Protein AF-A0A7J9KE81-F1 (afdb_monomer_lite)

Secondary structure (DSSP, 8-state):
---HHHHHHHHHHHHHHHHHHHHHHTT-S------S-HHHHHHHHTT-S---SGGGGG---

Sequence (61 aa):
MATDMADIYQIEAQAVLEGFQLAWEKGFRRVEVESDNVMLIKSLQSGLATVNNVKEIRMIH

Structure (mmCIF, N/CA/C/O backbone):
data_AF-A0A7J9KE81-F1
#
_entry.id   AF-A0A7J9KE81-F1
#
loop_
_atom_site.group_PDB
_atom_site.id
_atom_site.type_symbol
_atom_site.label_atom_id
_atom_site.label_alt_id
_atom_site.label_comp_id
_atom_site.label_asym_id
_atom_site.label_entity_id
_atom_site.label_seq_id
_atom_site.pdbx_PDB_ins_code
_atom_site.Cartn_x
_atom_site.Cartn_y
_atom_site.Cartn_z
_atom_site.occupancy
_atom_site.B_iso_or_equiv
_atom_site.auth_seq_id
_atom_site.auth_comp_id
_atom_site.auth_asym_id
_atom_site.auth_atom_id
_atom_site.pdbx_PDB_model_num
ATOM 1 N N . MET A 1 1 ? 24.517 5.042 -14.197 1.00 42.53 1 MET A N 1
ATOM 2 C CA . MET A 1 1 ? 23.349 5.747 -13.633 1.00 42.53 1 MET A CA 1
ATOM 3 C C . MET A 1 1 ? 22.233 4.723 -13.520 1.00 42.53 1 MET A C 1
ATOM 5 O O . MET A 1 1 ? 21.587 4.427 -14.510 1.00 42.53 1 MET A O 1
ATOM 9 N N . ALA A 1 2 ? 22.136 4.071 -12.363 1.00 48.78 2 ALA A N 1
ATOM 10 C CA . ALA A 1 2 ? 21.133 3.045 -12.045 1.00 48.78 2 ALA A CA 1
ATOM 11 C C . ALA A 1 2 ? 20.421 3.382 -10.718 1.00 48.78 2 ALA A C 1
ATOM 13 O O . ALA A 1 2 ? 19.829 2.518 -10.084 1.00 48.78 2 ALA A O 1
ATOM 14 N N . THR A 1 3 ? 20.546 4.639 -10.289 1.00 52.94 3 THR A N 1
ATOM 15 C CA . THR A 1 3 ? 20.077 5.166 -9.006 1.00 52.94 3 THR A CA 1
ATOM 16 C C . THR A 1 3 ? 18.617 5.635 -9.081 1.00 52.94 3 THR A C 1
ATOM 18 O O . THR A 1 3 ? 17.872 5.430 -8.139 1.00 52.94 3 THR A O 1
ATOM 21 N N . ASP A 1 4 ? 18.152 6.105 -10.243 1.00 61.78 4 ASP A N 1
ATOM 22 C CA . ASP A 1 4 ? 16.838 6.761 -10.390 1.00 61.78 4 ASP A CA 1
ATOM 23 C C . ASP A 1 4 ? 15.619 5.865 -10.089 1.00 61.78 4 ASP A C 1
ATOM 25 O O . ASP A 1 4 ? 14.669 6.282 -9.435 1.00 61.78 4 ASP A O 1
ATOM 29 N N . MET A 1 5 ? 15.617 4.610 -10.555 1.00 57.91 5 MET A N 1
ATOM 30 C CA . MET A 1 5 ? 14.438 3.736 -10.415 1.00 57.91 5 MET A CA 1
ATOM 31 C C . MET A 1 5 ? 14.268 3.162 -9.005 1.00 57.91 5 MET A C 1
ATOM 33 O O . MET A 1 5 ? 13.140 2.949 -8.560 1.00 57.91 5 MET A O 1
ATOM 37 N N . ALA A 1 6 ? 15.378 2.880 -8.315 1.00 62.28 6 ALA A N 1
ATOM 38 C CA . ALA A 1 6 ? 15.332 2.400 -6.936 1.00 62.28 6 ALA A CA 1
ATOM 39 C C . ALA A 1 6 ? 14.832 3.509 -6.001 1.00 62.28 6 ALA A C 1
ATOM 41 O O . ALA A 1 6 ? 14.033 3.230 -5.107 1.00 62.28 6 ALA A O 1
ATOM 42 N N . ASP A 1 7 ? 15.232 4.752 -6.276 1.00 79.75 7 ASP A N 1
ATOM 43 C CA . ASP A 1 7 ? 14.827 5.926 -5.510 1.00 79.75 7 ASP A CA 1
ATOM 44 C C . ASP A 1 7 ? 13.326 6.224 -5.698 1.00 79.75 7 ASP A C 1
ATOM 46 O O . ASP A 1 7 ? 12.613 6.393 -4.710 1.00 79.75 7 ASP A O 1
ATOM 50 N N . ILE A 1 8 ? 12.799 6.180 -6.933 1.00 86.50 8 ILE A N 1
ATOM 51 C CA . ILE A 1 8 ? 11.359 6.394 -7.203 1.00 86.50 8 ILE A CA 1
ATOM 52 C C . ILE A 1 8 ? 10.495 5.333 -6.515 1.00 86.50 8 ILE A C 1
ATOM 54 O O . ILE A 1 8 ? 9.533 5.668 -5.823 1.00 86.50 8 ILE A O 1
ATOM 58 N N . TYR A 1 9 ? 10.850 4.051 -6.655 1.00 88.81 9 TYR A N 1
ATOM 59 C CA . TYR A 1 9 ? 10.099 2.977 -6.004 1.00 88.81 9 TYR A CA 1
ATOM 60 C C . TYR A 1 9 ? 10.070 3.143 -4.478 1.00 88.81 9 TYR A C 1
ATOM 62 O O . TYR A 1 9 ? 9.026 2.944 -3.860 1.00 88.81 9 TYR A O 1
ATOM 70 N N . GLN A 1 10 ? 11.201 3.506 -3.861 1.00 89.06 10 GLN A N 1
ATOM 71 C CA . GLN A 1 10 ? 11.273 3.718 -2.413 1.00 89.06 10 GLN A CA 1
ATOM 72 C C . GLN A 1 10 ? 10.392 4.882 -1.958 1.00 89.06 10 GLN A C 1
ATOM 74 O O . GLN A 1 10 ? 9.683 4.741 -0.963 1.00 89.06 10 GLN A O 1
ATOM 79 N N . ILE A 1 11 ? 10.399 5.998 -2.693 1.00 93.00 11 ILE A N 1
ATOM 80 C CA . ILE A 1 11 ? 9.567 7.168 -2.387 1.00 93.00 11 ILE A CA 1
ATOM 81 C C . ILE A 1 11 ? 8.080 6.799 -2.429 1.00 93.00 11 ILE A C 1
ATOM 83 O O . ILE A 1 11 ? 7.337 7.107 -1.499 1.00 93.00 11 ILE A O 1
ATOM 87 N N . GLU A 1 12 ? 7.635 6.098 -3.468 1.00 93.94 12 GLU A N 1
ATOM 88 C CA . GLU A 1 12 ? 6.221 5.738 -3.608 1.00 93.94 12 GLU A CA 1
ATOM 89 C C . GLU A 1 12 ? 5.783 4.656 -2.616 1.00 93.94 12 GLU A C 1
ATOM 91 O O . GLU A 1 12 ? 4.683 4.725 -2.063 1.00 93.94 12 GLU A O 1
ATOM 96 N N . ALA A 1 13 ? 6.650 3.684 -2.321 1.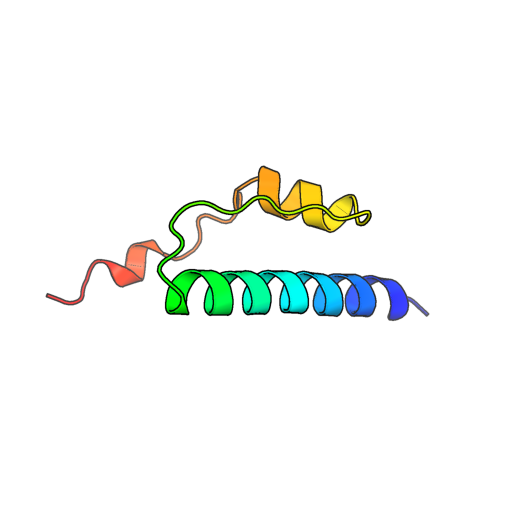00 92.25 13 ALA A N 1
ATOM 97 C CA . ALA A 1 13 ? 6.392 2.698 -1.276 1.00 92.25 13 ALA A CA 1
ATOM 98 C C . ALA A 1 13 ? 6.260 3.358 0.107 1.00 92.25 13 ALA A C 1
ATOM 100 O O . ALA A 1 13 ? 5.374 2.989 0.883 1.00 92.25 13 ALA A O 1
ATOM 101 N N . GLN A 1 14 ? 7.101 4.355 0.399 1.00 93.88 14 GLN A N 1
ATOM 102 C CA . GLN A 1 14 ? 7.026 5.140 1.629 1.00 93.88 14 GLN A CA 1
ATOM 103 C C . GLN A 1 14 ? 5.709 5.928 1.707 1.00 93.88 14 GLN A C 1
ATOM 105 O O . GLN A 1 14 ? 5.036 5.881 2.736 1.00 93.88 14 GLN A O 1
ATOM 110 N N . ALA A 1 15 ? 5.285 6.567 0.612 1.00 94.62 15 ALA A N 1
ATOM 111 C CA . ALA A 1 15 ? 4.014 7.291 0.556 1.00 94.62 15 ALA A CA 1
ATOM 112 C C . ALA A 1 15 ? 2.803 6.380 0.840 1.00 94.62 15 ALA A C 1
ATOM 114 O O . ALA A 1 15 ? 1.894 6.760 1.582 1.00 94.62 15 ALA A O 1
ATOM 115 N N . VAL A 1 16 ? 2.797 5.151 0.308 1.00 94.81 16 VAL A N 1
ATOM 116 C CA . VAL A 1 16 ? 1.738 4.168 0.601 1.00 94.81 16 VAL A CA 1
ATOM 117 C C . VAL A 1 16 ? 1.747 3.751 2.076 1.00 94.81 16 VAL A C 1
ATOM 119 O O . VAL A 1 16 ? 0.682 3.669 2.693 1.00 94.81 16 VAL A O 1
ATOM 122 N N . LEU A 1 17 ? 2.925 3.520 2.665 1.00 94.75 17 LEU A N 1
ATOM 123 C CA . LEU A 1 17 ? 3.052 3.157 4.080 1.00 94.75 17 LEU A CA 1
ATOM 124 C C . LEU A 1 17 ? 2.512 4.255 5.008 1.00 94.75 17 LEU A C 1
ATOM 126 O O . LEU A 1 17 ? 1.749 3.958 5.928 1.00 94.75 17 LEU A O 1
ATOM 130 N N . GLU A 1 18 ? 2.867 5.513 4.751 1.00 96.56 18 GLU A N 1
ATOM 131 C CA . GLU A 1 18 ? 2.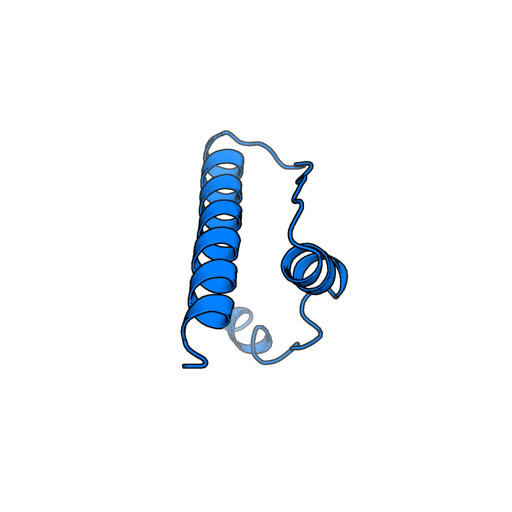370 6.666 5.512 1.00 96.56 18 GLU A CA 1
ATOM 132 C C . GLU A 1 18 ? 0.848 6.813 5.377 1.00 96.56 18 GLU A C 1
ATOM 134 O O . GLU A 1 18 ? 0.144 7.020 6.370 1.00 96.56 18 GLU A O 1
ATOM 139 N N . GLY A 1 19 ? 0.310 6.608 4.170 1.00 95.94 19 GLY A N 1
ATOM 140 C CA . GLY A 1 19 ? -1.134 6.575 3.931 1.00 95.94 19 GLY A CA 1
ATOM 141 C C . GLY A 1 19 ? -1.849 5.492 4.748 1.00 95.94 19 GLY A C 1
ATOM 142 O O . GLY A 1 19 ? -2.908 5.748 5.330 1.00 95.94 19 GLY A O 1
ATOM 143 N N . PHE A 1 20 ? -1.261 4.296 4.859 1.00 95.31 20 PHE A N 1
ATOM 144 C CA . PHE A 1 20 ? -1.797 3.217 5.693 1.00 95.31 20 PHE A CA 1
ATOM 145 C C . PHE A 1 20 ? -1.760 3.535 7.185 1.00 95.31 20 PHE A C 1
ATOM 147 O O . PHE A 1 20 ? -2.739 3.256 7.882 1.00 95.31 20 PHE A O 1
ATOM 154 N N . GLN A 1 21 ? -0.673 4.131 7.678 1.00 97.25 21 GLN A N 1
ATOM 155 C CA . GLN A 1 21 ? -0.571 4.567 9.074 1.00 97.25 21 GLN A CA 1
ATOM 156 C C . GLN A 1 21 ? -1.653 5.598 9.404 1.00 97.25 21 GLN A C 1
ATOM 158 O O . GLN A 1 21 ? -2.399 5.419 10.367 1.00 97.25 21 GLN A O 1
ATOM 163 N N . LEU A 1 22 ? -1.829 6.606 8.546 1.00 97.88 22 LEU A N 1
ATOM 164 C CA . LEU A 1 22 ? -2.869 7.618 8.714 1.00 97.88 22 LEU A CA 1
ATOM 165 C C . LEU A 1 22 ? -4.278 7.007 8.702 1.00 97.88 22 LEU A C 1
ATOM 167 O O . LEU A 1 22 ? -5.135 7.374 9.510 1.00 97.88 22 LEU A O 1
ATOM 171 N N . ALA A 1 23 ? -4.547 6.078 7.782 1.00 96.88 23 ALA A N 1
ATOM 172 C CA . ALA A 1 23 ? -5.839 5.406 7.712 1.00 96.88 23 ALA A CA 1
ATOM 173 C C . ALA A 1 23 ? -6.119 4.589 8.985 1.00 96.88 23 ALA A C 1
ATOM 175 O O . ALA A 1 23 ? -7.235 4.618 9.512 1.00 96.88 23 ALA A O 1
ATOM 176 N N . TRP A 1 24 ? -5.096 3.912 9.508 1.00 96.31 24 TRP A N 1
ATOM 177 C CA . TRP A 1 24 ? -5.176 3.158 10.752 1.00 96.31 24 TRP A CA 1
ATOM 178 C C . TRP A 1 24 ? -5.459 4.053 11.961 1.00 96.31 24 TRP A C 1
ATOM 180 O O . TRP A 1 24 ? -6.362 3.749 12.742 1.00 96.31 24 TRP A O 1
ATOM 190 N N . GLU A 1 25 ? -4.740 5.169 12.096 1.00 98.06 25 GLU A N 1
ATOM 191 C CA . GLU A 1 25 ? -4.956 6.164 13.155 1.00 98.06 25 GLU A CA 1
ATOM 192 C C . GLU A 1 25 ? -6.377 6.737 13.123 1.00 98.06 25 GLU A C 1
ATOM 194 O O . GLU A 1 25 ? -6.985 6.972 14.166 1.00 98.06 25 GLU A O 1
ATOM 199 N N . LYS A 1 26 ? -6.951 6.888 11.924 1.00 97.62 26 LYS A N 1
ATOM 200 C CA . LYS A 1 26 ? -8.346 7.311 11.725 1.00 97.62 26 LYS A CA 1
ATOM 201 C C . LYS A 1 26 ? -9.378 6.193 11.921 1.00 97.62 26 LYS A C 1
ATOM 203 O O . LYS A 1 26 ? -10.574 6.438 11.782 1.00 97.62 26 LYS A O 1
ATOM 208 N N . GLY A 1 27 ? -8.946 4.978 12.254 1.00 97.50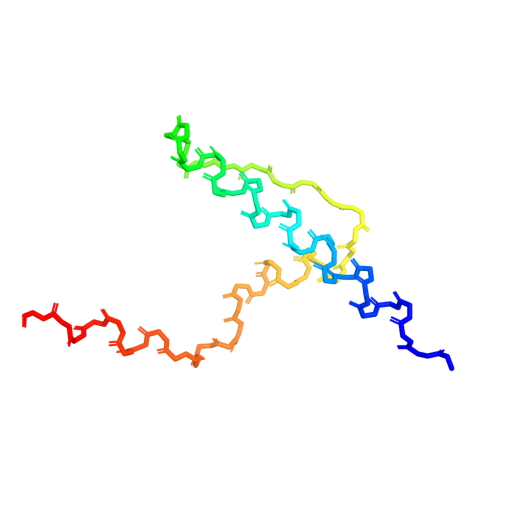 27 GLY A N 1
ATOM 209 C CA . GLY A 1 27 ? -9.822 3.840 12.535 1.00 97.50 27 GLY A CA 1
ATOM 210 C C . GLY A 1 27 ? -10.336 3.101 11.297 1.00 97.50 27 GLY A C 1
ATOM 211 O O . GLY A 1 27 ? -11.187 2.217 11.431 1.00 97.50 27 GLY A O 1
ATOM 212 N N . PHE A 1 28 ? -9.828 3.402 10.099 1.00 96.69 28 PHE A N 1
ATOM 213 C CA . PHE A 1 28 ? -10.189 2.657 8.897 1.00 96.69 28 PHE A CA 1
ATOM 214 C C . PHE A 1 28 ? -9.553 1.263 8.926 1.00 96.69 28 PHE A C 1
ATOM 216 O O . PHE A 1 28 ? -8.368 1.089 9.202 1.00 96.69 28 PHE A O 1
ATOM 223 N N . ARG A 1 29 ? -10.364 0.239 8.644 1.00 92.19 29 ARG A N 1
ATOM 224 C CA . ARG A 1 29 ? -9.932 -1.174 8.619 1.00 92.19 29 ARG A CA 1
ATOM 225 C C . ARG A 1 29 ? -9.815 -1.751 7.212 1.00 92.19 29 ARG A C 1
ATOM 227 O O . ARG A 1 29 ? -9.346 -2.873 7.051 1.00 92.19 29 ARG A O 1
ATOM 234 N N . ARG A 1 30 ? -10.293 -1.013 6.211 1.00 93.19 30 ARG A N 1
ATOM 235 C CA . ARG A 1 30 ? -10.255 -1.364 4.791 1.00 93.19 30 ARG A CA 1
ATOM 236 C C . ARG A 1 30 ? -9.928 -0.101 4.010 1.00 93.19 30 ARG A C 1
ATOM 238 O O . ARG A 1 30 ? -10.514 0.941 4.291 1.00 93.19 30 ARG A O 1
ATOM 245 N N . VAL A 1 31 ? -8.991 -0.218 3.080 1.00 90.88 31 VAL A N 1
ATOM 246 C CA . VAL A 1 31 ? -8.519 0.867 2.220 1.00 90.88 31 VAL A CA 1
ATOM 247 C C . VAL A 1 31 ? -8.328 0.326 0.811 1.00 90.88 31 VAL A C 1
ATOM 249 O O . VAL A 1 31 ? -7.955 -0.835 0.639 1.00 90.88 31 VAL A O 1
ATOM 252 N N . GLU A 1 32 ? -8.592 1.170 -0.176 1.00 92.94 32 GLU A N 1
ATOM 253 C CA . GLU A 1 32 ? -8.274 0.921 -1.578 1.00 92.94 32 GLU A CA 1
ATOM 254 C C . GLU A 1 32 ? -7.068 1.790 -1.941 1.00 92.94 32 GLU A C 1
ATOM 256 O O . GLU A 1 32 ? -6.981 2.942 -1.513 1.00 92.94 32 GLU A O 1
ATOM 261 N N . VAL A 1 33 ? -6.109 1.215 -2.667 1.00 90.25 33 VAL A N 1
ATOM 262 C CA . VAL A 1 33 ? -4.895 1.909 -3.113 1.00 90.25 33 VAL A CA 1
ATOM 263 C C . VAL A 1 33 ? -4.830 1.833 -4.623 1.00 90.25 33 VAL A C 1
ATOM 265 O O . VAL A 1 33 ? -4.868 0.743 -5.193 1.00 90.25 33 VAL A O 1
ATOM 268 N N . GLU A 1 34 ? -4.680 2.993 -5.248 1.00 92.81 34 GLU A N 1
ATOM 269 C CA . GLU A 1 34 ? -4.446 3.143 -6.677 1.00 92.81 34 GLU A CA 1
ATOM 270 C C . GLU A 1 34 ? -3.032 3.686 -6.889 1.00 92.81 34 GLU A C 1
ATOM 272 O O . GLU A 1 34 ? -2.575 4.567 -6.162 1.00 92.81 34 GLU A O 1
ATOM 277 N N . SER A 1 35 ? -2.317 3.133 -7.863 1.00 92.06 35 SER A N 1
ATOM 278 C CA . SER A 1 35 ? -0.972 3.565 -8.236 1.00 92.06 35 SER A CA 1
ATOM 279 C C . SER A 1 35 ? -0.760 3.282 -9.720 1.00 92.06 35 SER A C 1
ATOM 281 O O . SER A 1 35 ? -1.273 2.297 -10.249 1.00 92.06 35 SER A O 1
ATOM 283 N N . ASP A 1 36 ? -0.011 4.136 -10.404 1.00 93.00 36 ASP A N 1
ATOM 284 C CA . ASP A 1 36 ? 0.480 3.902 -11.763 1.00 93.00 36 ASP A CA 1
ATOM 285 C C . ASP A 1 36 ? 1.808 3.120 -11.777 1.00 93.00 36 ASP A C 1
ATOM 287 O O . ASP A 1 36 ? 2.224 2.600 -12.819 1.00 93.00 36 ASP A O 1
ATOM 291 N N . ASN A 1 37 ? 2.443 2.935 -10.614 1.00 91.38 37 ASN A N 1
ATOM 292 C CA . ASN A 1 37 ? 3.640 2.124 -10.479 1.00 91.38 37 ASN A CA 1
ATOM 293 C C . ASN A 1 37 ? 3.303 0.630 -10.414 1.00 91.38 37 ASN A C 1
ATOM 295 O O . ASN A 1 37 ? 2.992 0.039 -9.375 1.00 91.38 37 ASN A O 1
ATOM 299 N N . VAL A 1 38 ? 3.459 -0.016 -11.567 1.00 91.06 38 VAL A N 1
ATOM 300 C CA . VAL A 1 38 ? 3.242 -1.456 -11.749 1.00 91.06 38 VAL A CA 1
ATOM 301 C C . VAL A 1 38 ? 4.103 -2.310 -10.807 1.00 91.06 38 VAL A C 1
ATOM 303 O O . VAL A 1 38 ? 3.657 -3.377 -10.380 1.00 91.06 38 VAL A O 1
ATOM 306 N N . MET A 1 39 ? 5.328 -1.885 -10.475 1.00 88.69 39 MET A N 1
ATOM 307 C CA . MET A 1 39 ? 6.200 -2.631 -9.558 1.00 88.69 39 MET A CA 1
ATOM 308 C C . MET A 1 39 ? 5.656 -2.589 -8.131 1.00 88.69 39 MET A C 1
ATOM 310 O O . MET A 1 39 ? 5.616 -3.624 -7.470 1.00 88.69 39 MET A O 1
ATOM 314 N N . LEU A 1 40 ? 5.169 -1.430 -7.684 1.00 89.31 40 LEU A N 1
ATOM 315 C CA . LEU A 1 40 ? 4.546 -1.270 -6.372 1.00 89.31 40 LEU A CA 1
ATOM 316 C C . LEU A 1 40 ? 3.277 -2.117 -6.242 1.00 89.31 40 LEU A C 1
ATOM 318 O O . LEU A 1 40 ? 3.131 -2.859 -5.269 1.00 89.31 40 LEU A O 1
ATOM 322 N N . ILE A 1 41 ? 2.407 -2.093 -7.257 1.00 90.25 41 ILE A N 1
ATOM 323 C CA . ILE A 1 41 ? 1.200 -2.931 -7.293 1.00 90.25 41 ILE A CA 1
ATOM 324 C C . ILE A 1 41 ? 1.566 -4.412 -7.169 1.00 90.25 41 ILE A C 1
ATOM 326 O O . ILE A 1 41 ? 0.986 -5.126 -6.350 1.00 90.25 41 ILE A O 1
ATOM 330 N N . LYS A 1 42 ? 2.553 -4.883 -7.940 1.00 89.44 42 LYS A N 1
ATOM 331 C CA . LYS A 1 42 ? 3.005 -6.280 -7.880 1.00 89.44 42 LYS A CA 1
ATOM 332 C C . LYS A 1 42 ? 3.575 -6.640 -6.508 1.00 89.44 42 LYS A C 1
ATOM 334 O O . LYS A 1 42 ? 3.274 -7.718 -5.994 1.00 89.44 42 LYS A O 1
ATOM 339 N N . SER A 1 43 ? 4.354 -5.753 -5.891 1.00 87.50 43 SER A N 1
ATOM 340 C CA . SER A 1 43 ? 4.883 -5.951 -4.536 1.00 87.50 43 SER A CA 1
ATOM 341 C C . SER A 1 43 ? 3.764 -6.081 -3.496 1.00 87.50 43 SER A C 1
ATOM 343 O O . SER A 1 43 ? 3.806 -6.996 -2.676 1.00 87.50 43 SER A O 1
ATOM 345 N N . LEU A 1 44 ? 2.728 -5.239 -3.567 1.00 86.69 44 LEU A N 1
ATOM 346 C CA . LEU A 1 44 ? 1.578 -5.292 -2.656 1.00 86.69 44 LEU A CA 1
ATOM 347 C C . LEU A 1 44 ? 0.714 -6.544 -2.884 1.00 86.69 44 LEU A C 1
ATOM 349 O O . LEU A 1 44 ? 0.346 -7.226 -1.929 1.00 86.69 44 LEU A O 1
ATOM 353 N N . GLN A 1 45 ? 0.430 -6.887 -4.143 1.00 86.19 45 GLN A N 1
ATOM 354 C CA . GLN A 1 45 ? -0.379 -8.058 -4.508 1.00 86.19 45 GLN A CA 1
ATOM 355 C C . GLN A 1 45 ? 0.315 -9.387 -4.206 1.00 86.19 45 GLN A C 1
ATOM 357 O O . GLN A 1 45 ? -0.345 -10.358 -3.845 1.00 86.19 45 GLN A O 1
ATOM 362 N N . SER A 1 46 ? 1.644 -9.440 -4.333 1.00 80.75 46 SER A N 1
ATOM 363 C CA . SER A 1 46 ? 2.429 -10.635 -3.994 1.00 80.75 46 SER A CA 1
ATOM 364 C C . SER A 1 46 ? 2.503 -10.905 -2.485 1.00 80.75 46 SER A C 1
ATOM 366 O O . SER A 1 46 ? 3.077 -11.915 -2.077 1.00 80.75 46 SER A O 1
ATOM 368 N N . GLY A 1 47 ? 1.903 -10.036 -1.659 1.00 63.69 47 GLY A N 1
ATOM 369 C CA . GLY A 1 47 ? 1.658 -10.274 -0.240 1.00 63.69 47 GLY A CA 1
ATOM 370 C C . GLY A 1 47 ? 2.916 -10.440 0.609 1.00 63.69 47 GLY A C 1
ATOM 371 O O . GLY A 1 47 ? 2.823 -11.063 1.660 1.00 63.69 47 GLY A O 1
ATOM 372 N N . LEU A 1 48 ? 4.076 -9.927 0.171 1.00 55.06 48 LEU A N 1
ATOM 373 C CA . LEU A 1 48 ? 5.387 -10.320 0.706 1.00 55.06 48 LEU A CA 1
ATOM 374 C C . LEU A 1 48 ? 5.571 -11.852 0.646 1.00 55.06 48 LEU A C 1
ATOM 376 O O . LEU A 1 48 ? 5.480 -12.549 1.654 1.00 55.06 48 LEU A O 1
ATOM 380 N N . ALA A 1 49 ? 5.981 -12.383 -0.512 1.00 45.72 49 ALA A N 1
ATOM 381 C CA . ALA A 1 49 ? 6.584 -13.723 -0.607 1.00 45.72 49 ALA A CA 1
ATOM 382 C C . ALA A 1 49 ? 7.835 -13.899 0.296 1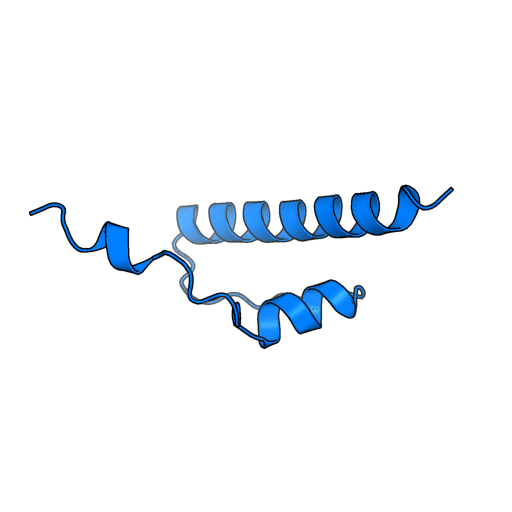.00 45.72 49 ALA A C 1
ATOM 384 O O . ALA A 1 49 ? 8.363 -15.001 0.436 1.00 45.72 49 ALA A O 1
ATOM 385 N N . THR A 1 50 ? 8.287 -12.837 0.967 1.00 45.34 50 THR A N 1
ATOM 386 C CA . THR A 1 50 ? 9.280 -12.876 2.040 1.00 45.34 50 THR A CA 1
ATOM 387 C C . THR A 1 50 ? 8.594 -13.055 3.392 1.00 45.34 50 THR A C 1
ATOM 389 O O . THR A 1 50 ? 8.554 -12.164 4.239 1.00 45.34 50 THR A O 1
ATOM 392 N N . VAL A 1 51 ? 8.101 -14.266 3.629 1.00 44.62 51 VAL A N 1
ATOM 393 C C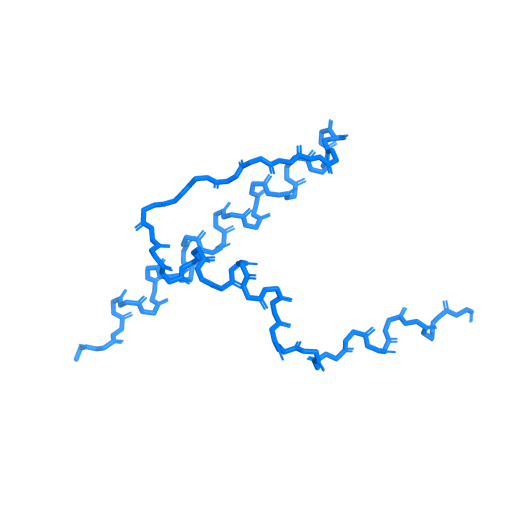A . VAL A 1 51 ? 7.852 -14.786 4.975 1.00 44.62 51 VAL A CA 1
ATOM 394 C C . VAL A 1 51 ? 9.206 -15.055 5.654 1.00 44.62 51 VAL A C 1
ATOM 396 O O . VAL A 1 51 ? 9.568 -16.192 5.901 1.00 44.62 51 VAL A O 1
ATOM 399 N N . ASN A 1 52 ? 9.997 -14.021 5.924 1.00 45.31 52 ASN A N 1
ATOM 400 C CA . ASN A 1 52 ? 11.186 -14.071 6.784 1.00 45.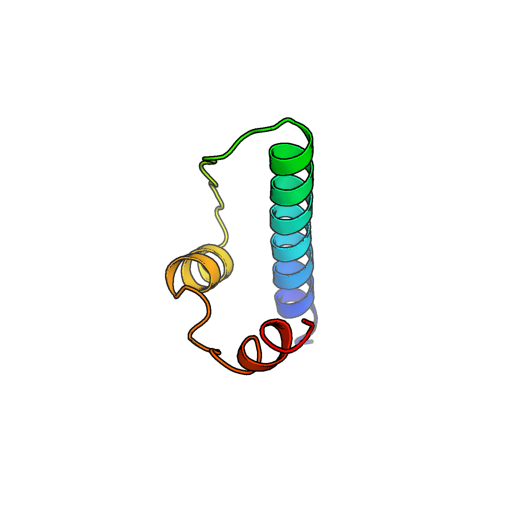31 52 ASN A CA 1
ATOM 401 C C . ASN A 1 52 ? 11.203 -12.716 7.504 1.00 45.31 52 ASN A C 1
ATOM 403 O O . ASN A 1 52 ? 11.677 -11.739 6.949 1.00 45.31 52 ASN A O 1
ATOM 407 N N . ASN A 1 53 ? 10.570 -12.491 8.653 1.00 45.22 53 ASN A N 1
ATOM 408 C CA . ASN A 1 53 ? 10.922 -13.097 9.933 1.00 45.22 53 ASN A CA 1
ATOM 409 C C . ASN A 1 53 ? 9.830 -12.803 11.001 1.00 45.22 53 ASN A C 1
ATOM 411 O O . ASN A 1 53 ? 10.104 -12.686 12.189 1.00 45.22 53 ASN A O 1
ATOM 415 N N . VAL A 1 54 ? 8.556 -12.648 10.609 1.00 47.53 54 VAL A N 1
ATOM 416 C CA . VAL A 1 54 ? 7.465 -12.297 11.558 1.00 47.53 54 VAL A CA 1
ATOM 417 C C . VAL A 1 54 ? 7.095 -13.467 12.497 1.00 47.53 54 VAL A C 1
ATOM 419 O O . VAL A 1 54 ? 6.248 -13.333 13.378 1.00 47.53 54 VAL A O 1
ATOM 422 N N . LYS A 1 55 ? 7.775 -14.619 12.387 1.00 43.31 55 LYS A N 1
ATOM 423 C CA . LYS A 1 55 ? 7.704 -15.680 13.404 1.00 43.31 55 LYS A CA 1
ATOM 424 C C . LYS A 1 55 ? 8.312 -15.271 14.755 1.00 43.31 55 LYS A C 1
ATOM 426 O O . LYS A 1 55 ? 7.954 -15.897 15.746 1.00 43.31 55 LYS A O 1
ATOM 431 N N . GLU A 1 56 ? 9.132 -14.220 14.837 1.00 46.50 56 GLU A N 1
ATOM 432 C CA . GLU A 1 56 ? 9.704 -13.770 16.120 1.00 46.50 56 GLU A CA 1
ATOM 433 C C . GLU A 1 56 ? 8.765 -12.898 16.972 1.00 46.50 56 GLU A C 1
ATOM 435 O O . GLU A 1 56 ? 8.892 -12.882 18.192 1.00 46.50 56 GLU A O 1
ATOM 440 N N . ILE A 1 57 ? 7.748 -12.244 16.396 1.00 49.81 57 ILE A N 1
ATOM 441 C CA . ILE A 1 57 ? 6.875 -11.322 17.162 1.00 49.81 57 ILE A CA 1
ATOM 442 C C . ILE A 1 57 ? 5.773 -12.068 17.953 1.00 49.81 57 ILE A C 1
ATOM 444 O O . ILE A 1 57 ? 4.993 -11.462 18.681 1.00 49.81 57 ILE A O 1
ATOM 448 N N . ARG A 1 58 ? 5.712 -13.407 17.883 1.00 47.03 58 ARG A N 1
ATOM 449 C CA . ARG A 1 58 ? 4.776 -14.219 18.693 1.00 47.03 58 ARG A CA 1
ATOM 450 C C . ARG A 1 58 ? 5.372 -14.793 19.986 1.00 47.03 58 ARG A C 1
ATOM 452 O O . ARG A 1 58 ? 4.689 -15.570 20.643 1.00 47.03 58 ARG A O 1
ATOM 459 N N . MET A 1 59 ? 6.591 -14.414 20.379 1.00 44.22 59 MET A N 1
ATOM 460 C CA . MET A 1 59 ? 7.203 -14.840 21.652 1.00 44.22 59 MET A CA 1
ATOM 461 C C . MET A 1 59 ? 7.508 -13.670 22.594 1.00 44.22 59 MET A C 1
ATOM 463 O O . MET A 1 59 ? 8.609 -13.557 23.121 1.00 44.22 59 MET A O 1
ATOM 467 N N . ILE A 1 60 ? 6.522 -12.808 22.836 1.00 52.44 60 ILE A N 1
ATOM 468 C CA . ILE A 1 60 ? 6.502 -11.997 24.058 1.00 52.44 60 ILE A CA 1
ATOM 469 C C . ILE A 1 60 ? 5.148 -12.253 24.724 1.00 52.44 60 ILE A C 1
ATOM 471 O O . ILE A 1 60 ? 4.146 -11.623 24.386 1.00 52.44 60 ILE A O 1
ATOM 475 N N . HIS A 1 61 ? 5.128 -13.271 25.587 1.00 43.81 61 HIS A N 1
ATOM 476 C CA . HIS A 1 61 ? 4.165 -13.426 26.673 1.00 43.81 61 HIS A CA 1
ATOM 477 C C . HIS A 1 61 ? 4.899 -13.091 27.967 1.00 43.81 61 HIS A C 1
ATOM 479 O O . HIS A 1 61 ? 6.046 -13.580 28.101 1.00 43.81 61 HIS A O 1
#

Organism: NCBI:txid34283

Foldseek 3Di:
DPPPPVVVLVVVLVVVVVVVVVCVVVVHPDDDDDDPPPVNVCCVVVVPPPPPDCVVVPPDD

pLDDT: mean 77.57, std 20.78, range [42.53, 98.06]

InterPro domains:
  IPR002156 Ribonuclease H domain [PF13456] (6-47)
  IPR036397 Ribonuclease H superfamily [G3DSA:3.30.420.10] (2-61)

Radius of gyration: 14.63 Å; chains: 1; bounding box: 34×23×40 Å